Protein AF-A0A0J8RNK8-F1 (afdb_monomer)

Radius of gyration: 19.07 Å; Cα contacts (8 Å, |Δi|>4): 89; chains: 1; bounding box: 33×41×67 Å

Sequence (134 aa):
MNSTLLGLPTEIKELIYFDALSHAANMVLALPLSPDVKKINPNGVAALARDVDYLTKFVEGLGVPILLENLDELQQTVQLMMSDNTEEFYDISIRNKKYGRVDAMNGPILIEKYARFYGLQAHENITKSTGKDG

Foldseek 3Di:
DDDPCPPPDPVVVVVVLLVVLLVVLVVLLVVCVPPVLQADEVVNLVVLQVVLVVSLVVVVVVVDVVSNVSNLQVNLLSVLLVDPDVCLCVVPVSCCVRVVSHDPVSSVSNVNRHVVVVVVVVVVVVVVVVPPPD

Structure (mmCIF, N/CA/C/O backbone):
data_AF-A0A0J8RNK8-F1
#
_entry.id   AF-A0A0J8RNK8-F1
#
loop_
_atom_site.group_PDB
_atom_site.id
_atom_site.type_symbol
_atom_site.label_atom_id
_atom_site.label_alt_id
_atom_site.label_comp_id
_atom_site.label_asym_id
_atom_site.label_entity_id
_atom_site.label_seq_id
_atom_site.pdbx_PDB_ins_code
_atom_site.Cartn_x
_atom_site.Cartn_y
_atom_site.Cartn_z
_atom_site.occupancy
_atom_site.B_iso_or_equiv
_atom_site.auth_seq_id
_atom_site.auth_comp_id
_atom_site.auth_asym_id
_atom_site.auth_atom_id
_atom_site.pdbx_PDB_model_num
ATOM 1 N N . MET A 1 1 ? -19.659 -9.372 13.805 1.00 49.81 1 MET A N 1
ATOM 2 C CA . MET A 1 1 ? -18.442 -10.184 14.025 1.00 49.81 1 MET A CA 1
ATOM 3 C C . MET A 1 1 ? -18.198 -10.280 15.522 1.00 49.81 1 MET A C 1
ATOM 5 O O . MET A 1 1 ? -18.295 -9.256 16.184 1.00 49.81 1 MET A O 1
ATOM 9 N N . ASN A 1 2 ? -17.909 -11.474 16.050 1.00 52.28 2 ASN A N 1
ATOM 10 C CA . ASN A 1 2 ? -17.549 -11.666 17.459 1.00 52.28 2 ASN A CA 1
ATOM 11 C C . ASN A 1 2 ? -16.022 -11.648 17.594 1.00 52.28 2 ASN A C 1
ATOM 13 O O . ASN A 1 2 ? -15.370 -12.656 17.344 1.00 52.28 2 ASN A O 1
ATOM 17 N N . SER A 1 3 ? -15.458 -10.493 17.943 1.00 65.12 3 SER A N 1
ATOM 18 C CA . SER A 1 3 ? -14.048 -10.372 18.329 1.00 65.12 3 SER A CA 1
ATOM 19 C C . SER A 1 3 ? -13.889 -10.794 19.792 1.00 65.12 3 SER A C 1
ATOM 21 O O . SER A 1 3 ? -14.727 -10.451 20.626 1.00 65.12 3 SER A O 1
ATOM 23 N N . THR A 1 4 ? -12.810 -11.494 20.143 1.00 71.31 4 THR A N 1
ATOM 24 C CA . THR A 1 4 ? -12.467 -11.771 21.553 1.00 71.31 4 THR A CA 1
ATOM 25 C C . THR A 1 4 ? -12.229 -10.484 22.351 1.00 71.31 4 THR A C 1
ATOM 27 O O . THR A 1 4 ? -12.322 -10.490 23.576 1.00 71.31 4 THR A O 1
ATOM 30 N N . LEU A 1 5 ? -12.017 -9.358 21.661 1.00 78.06 5 LEU A N 1
ATOM 31 C CA . LEU A 1 5 ? -11.875 -8.030 22.250 1.00 78.06 5 LEU A CA 1
ATOM 32 C C . LEU A 1 5 ? -13.212 -7.408 22.700 1.00 78.06 5 LEU A C 1
ATOM 34 O O . LEU A 1 5 ? -13.208 -6.332 23.294 1.00 78.06 5 LEU A O 1
ATOM 38 N N . LEU A 1 6 ? -14.361 -8.054 22.447 1.00 69.94 6 LEU A N 1
ATOM 39 C CA . LEU A 1 6 ? -15.685 -7.544 22.839 1.00 69.94 6 LEU A CA 1
ATOM 40 C C . LEU A 1 6 ? -15.799 -7.249 24.341 1.00 69.94 6 LEU A C 1
ATOM 42 O O . LEU A 1 6 ? -16.489 -6.305 24.714 1.00 69.94 6 LEU A O 1
ATOM 46 N N . GLY A 1 7 ? -15.115 -8.032 25.181 1.00 77.88 7 GLY A N 1
ATOM 47 C CA . GLY A 1 7 ? -15.134 -7.871 26.637 1.00 77.88 7 GLY A CA 1
ATOM 48 C C . GLY A 1 7 ? -14.189 -6.798 27.183 1.00 77.88 7 GLY A C 1
ATOM 49 O O . GLY A 1 7 ? -14.193 -6.562 28.388 1.00 77.88 7 GLY A O 1
ATOM 50 N N . LEU A 1 8 ? -13.365 -6.170 26.336 1.00 84.94 8 LEU A N 1
ATOM 51 C CA . LEU A 1 8 ? -12.398 -5.167 26.778 1.00 84.94 8 LEU A CA 1
ATOM 52 C C . LEU A 1 8 ? -12.999 -3.751 26.776 1.00 84.94 8 LEU A C 1
ATOM 54 O O . LEU A 1 8 ? -13.872 -3.451 25.952 1.00 84.94 8 LEU A O 1
ATOM 58 N N . PRO A 1 9 ? -12.495 -2.854 27.644 1.00 88.44 9 PRO A N 1
ATOM 59 C CA . PRO A 1 9 ? -12.720 -1.416 27.524 1.00 88.44 9 PRO A CA 1
ATOM 60 C C . PRO A 1 9 ? -12.379 -0.897 26.121 1.00 88.44 9 PRO A C 1
ATOM 62 O O . PRO A 1 9 ? -11.490 -1.429 25.447 1.00 88.44 9 PRO A O 1
ATOM 65 N N . THR A 1 10 ? -13.098 0.129 25.668 1.00 85.00 10 THR A N 1
ATOM 66 C CA . THR A 1 10 ? -12.963 0.694 24.314 1.00 85.00 10 THR A CA 1
ATOM 67 C C . THR A 1 10 ? -11.546 1.187 24.045 1.00 85.00 10 THR A C 1
ATOM 69 O O . THR A 1 10 ? -10.975 0.862 23.010 1.00 85.00 10 THR A O 1
ATOM 72 N N . GLU A 1 11 ? -10.935 1.850 25.021 1.00 86.44 11 GLU A N 1
ATOM 73 C CA . GLU A 1 11 ? -9.599 2.433 24.918 1.00 86.44 11 GLU A CA 1
ATOM 74 C C . GLU A 1 11 ? -8.527 1.351 24.717 1.00 86.44 11 GLU A C 1
ATOM 76 O O . GLU A 1 11 ? -7.605 1.500 23.919 1.00 86.44 11 GLU A O 1
ATOM 81 N N . ILE A 1 12 ? -8.675 0.213 25.404 1.00 89.12 12 ILE A N 1
ATOM 82 C CA . ILE A 1 12 ? -7.760 -0.928 25.270 1.00 89.12 12 ILE A CA 1
ATOM 83 C C . ILE A 1 12 ? -7.947 -1.602 23.905 1.00 89.12 12 ILE A C 1
ATOM 85 O O . ILE A 1 12 ? -6.970 -1.998 23.273 1.00 89.12 12 ILE A O 1
ATOM 89 N N . LYS A 1 13 ? -9.192 -1.716 23.430 1.00 88.25 13 LYS A N 1
ATOM 90 C CA . LYS A 1 13 ? -9.507 -2.236 22.091 1.00 88.25 13 LYS A CA 1
ATOM 91 C C . LYS A 1 13 ? -8.836 -1.414 20.999 1.00 88.25 13 LYS A C 1
ATOM 93 O O . LYS A 1 13 ? -8.196 -1.990 20.127 1.00 88.25 13 LYS A O 1
ATOM 98 N N . GLU A 1 14 ? -9.004 -0.096 21.045 1.00 89.38 14 GLU A N 1
ATOM 99 C CA . GLU A 1 14 ? -8.444 0.818 20.049 1.00 89.38 14 GLU A CA 1
ATOM 100 C C . GLU A 1 14 ? -6.921 0.745 20.030 1.00 89.38 14 GLU A C 1
ATOM 102 O O . GLU A 1 14 ? -6.341 0.629 18.955 1.00 89.38 14 GLU A O 1
ATOM 107 N N . LEU A 1 15 ? -6.280 0.698 21.202 1.00 91.81 15 LEU A N 1
ATOM 108 C CA . LEU A 1 15 ? -4.830 0.539 21.301 1.00 91.81 15 LEU A CA 1
ATOM 109 C C . LEU A 1 15 ? -4.341 -0.785 20.691 1.00 91.81 15 LEU A C 1
ATOM 111 O O . LEU A 1 15 ? -3.378 -0.792 19.926 1.00 91.81 15 LEU A O 1
ATOM 115 N N . ILE A 1 16 ? -5.011 -1.901 21.002 1.00 92.56 16 ILE A N 1
ATOM 116 C CA . ILE A 1 16 ? -4.664 -3.218 20.445 1.00 92.56 16 ILE A CA 1
ATOM 117 C C . ILE A 1 16 ? -4.859 -3.228 18.928 1.00 92.56 16 ILE A C 1
ATOM 119 O O . ILE A 1 16 ? -4.001 -3.735 18.208 1.00 92.56 16 ILE A O 1
ATOM 123 N N . TYR A 1 17 ? -5.970 -2.675 18.433 1.00 93.31 17 TYR A N 1
ATOM 124 C CA . TYR A 1 17 ? -6.203 -2.588 16.996 1.00 93.31 17 TYR A CA 1
ATOM 125 C C . TYR A 1 17 ? -5.168 -1.703 16.313 1.00 93.31 17 TYR A C 1
ATOM 127 O O . TYR A 1 17 ? -4.657 -2.101 15.276 1.00 93.31 17 TYR A O 1
ATOM 135 N N . PHE A 1 18 ? -4.819 -0.556 16.889 1.00 94.31 18 PHE A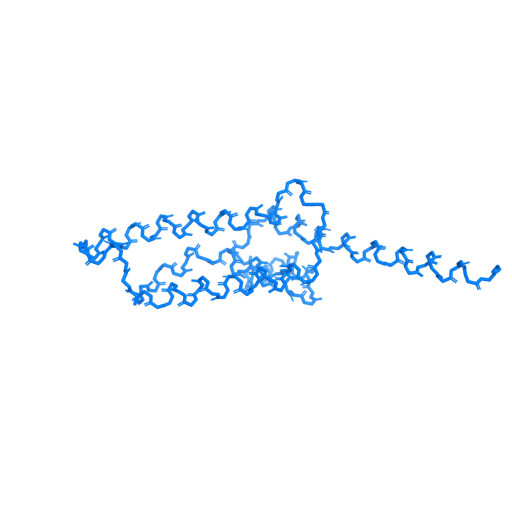 N 1
ATOM 136 C CA . PHE A 1 18 ? -3.817 0.344 16.325 1.00 94.31 18 PHE A CA 1
ATOM 137 C C . PHE A 1 18 ? -2.469 -0.361 16.121 1.00 94.31 18 PHE A C 1
ATOM 139 O O . PHE A 1 18 ? -1.903 -0.325 15.024 1.00 94.31 18 PHE A O 1
ATOM 146 N N . ASP A 1 19 ? -1.974 -1.047 17.154 1.00 94.88 19 ASP A N 1
ATOM 147 C CA . ASP A 1 19 ? -0.699 -1.768 17.092 1.00 94.88 19 ASP A CA 1
ATOM 148 C C . ASP A 1 19 ? -0.763 -2.945 16.106 1.00 94.88 19 ASP A C 1
ATOM 15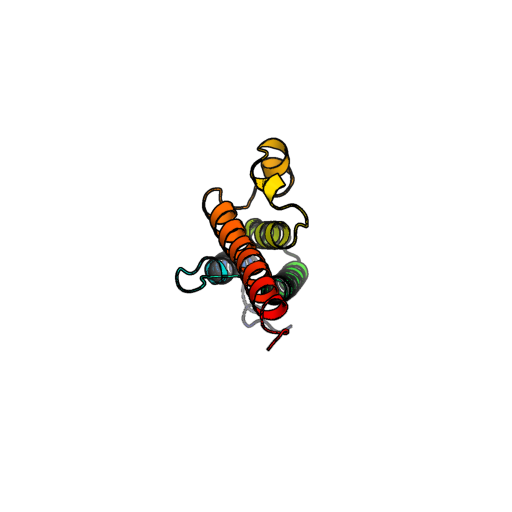0 O O . ASP A 1 19 ? 0.061 -3.063 15.195 1.00 94.88 19 ASP A O 1
ATOM 154 N N . ALA A 1 20 ? -1.807 -3.773 16.212 1.00 95.12 20 ALA A N 1
ATOM 155 C CA . ALA A 1 20 ? -1.976 -4.941 15.355 1.00 95.12 20 ALA A CA 1
ATOM 156 C C . ALA A 1 20 ? -2.158 -4.569 13.875 1.00 95.12 20 ALA A C 1
ATOM 158 O O . ALA A 1 20 ? -1.590 -5.232 13.008 1.00 95.12 20 ALA A O 1
ATOM 159 N N . LEU A 1 21 ? -2.925 -3.515 13.573 1.00 96.31 21 LEU A N 1
ATOM 160 C CA . LEU A 1 21 ? -3.149 -3.043 12.204 1.00 96.31 21 LEU A CA 1
ATOM 161 C C . LEU A 1 21 ? -1.882 -2.432 11.613 1.00 96.31 21 LEU A C 1
ATOM 163 O O . LEU A 1 21 ? -1.549 -2.758 10.476 1.00 96.31 21 LEU A O 1
ATOM 167 N N . SER A 1 22 ? -1.140 -1.634 12.387 1.00 95.69 22 SER A N 1
ATOM 168 C CA . SER A 1 22 ? 0.172 -1.124 11.959 1.00 95.69 22 SER A CA 1
ATOM 169 C C . SER A 1 22 ? 1.118 -2.269 11.613 1.00 95.69 22 SER A C 1
ATOM 171 O O . SER A 1 22 ? 1.754 -2.279 10.558 1.00 95.69 22 SER A O 1
ATOM 173 N N . HIS A 1 23 ? 1.198 -3.270 12.492 1.00 97.06 23 HIS A N 1
ATOM 174 C CA . HIS A 1 23 ? 2.060 -4.422 12.281 1.00 97.06 23 HIS A CA 1
ATOM 175 C C . HIS A 1 23 ? 1.634 -5.238 11.055 1.00 97.06 23 HIS A C 1
ATOM 177 O O . HIS A 1 23 ? 2.470 -5.571 10.215 1.00 97.06 23 HIS A O 1
ATOM 183 N N . ALA A 1 24 ? 0.337 -5.516 10.911 1.00 97.00 24 ALA A N 1
ATOM 184 C CA . ALA A 1 24 ? -0.197 -6.243 9.767 1.00 97.00 24 ALA A CA 1
ATOM 185 C C . ALA A 1 24 ? 0.063 -5.500 8.449 1.00 97.00 24 ALA A C 1
ATOM 187 O O . ALA A 1 24 ? 0.534 -6.117 7.493 1.00 97.00 24 ALA A O 1
ATOM 188 N N . ALA A 1 25 ? -0.176 -4.185 8.405 1.00 97.12 25 ALA A N 1
ATOM 189 C CA . ALA A 1 25 ? 0.071 -3.371 7.220 1.00 97.12 25 ALA A CA 1
ATOM 190 C C . ALA A 1 25 ? 1.545 -3.426 6.794 1.00 97.12 25 ALA A C 1
ATOM 192 O O . ALA A 1 25 ? 1.839 -3.687 5.626 1.00 97.12 25 ALA A O 1
ATOM 193 N N . ASN A 1 26 ? 2.467 -3.298 7.754 1.00 96.62 26 ASN A N 1
ATOM 194 C CA . ASN A 1 26 ? 3.907 -3.407 7.516 1.00 96.62 26 ASN A CA 1
ATOM 195 C C . ASN A 1 26 ? 4.315 -4.793 6.997 1.00 96.62 26 ASN A C 1
ATOM 197 O O . ASN A 1 26 ? 5.131 -4.899 6.080 1.00 96.62 26 ASN A O 1
ATOM 201 N N . MET A 1 27 ? 3.747 -5.868 7.551 1.00 97.62 27 MET A N 1
ATOM 202 C CA . MET A 1 27 ? 4.027 -7.230 7.088 1.00 97.62 27 MET A CA 1
ATOM 203 C C . MET A 1 27 ? 3.518 -7.474 5.669 1.00 97.62 27 MET A C 1
ATOM 205 O O . MET A 1 27 ? 4.234 -8.069 4.866 1.00 97.62 27 MET A O 1
ATOM 209 N N . VAL A 1 28 ? 2.326 -6.978 5.332 1.00 97.06 28 VAL A N 1
ATOM 210 C CA . VAL A 1 28 ? 1.777 -7.080 3.973 1.00 97.06 28 VAL A CA 1
ATOM 211 C C . VAL A 1 28 ? 2.612 -6.260 2.985 1.00 97.06 28 VAL A C 1
ATOM 213 O O . VAL A 1 28 ? 2.970 -6.771 1.924 1.00 97.06 28 VAL A O 1
ATOM 216 N N . LEU A 1 29 ? 2.993 -5.030 3.346 1.00 96.75 29 LEU A N 1
ATOM 217 C CA . LEU A 1 29 ? 3.854 -4.160 2.538 1.00 96.75 29 LEU A CA 1
ATOM 218 C C . LEU A 1 29 ? 5.236 -4.783 2.271 1.00 96.75 29 LEU A C 1
ATOM 220 O O . LEU A 1 29 ? 5.793 -4.637 1.181 1.00 96.75 29 LEU A O 1
ATOM 224 N N . ALA A 1 30 ? 5.778 -5.525 3.239 1.00 96.75 30 ALA A N 1
ATOM 225 C CA . ALA A 1 30 ? 7.070 -6.192 3.110 1.00 96.75 30 ALA A CA 1
ATOM 226 C C . ALA A 1 30 ? 7.074 -7.335 2.076 1.00 96.75 30 ALA A C 1
ATOM 228 O O . ALA A 1 30 ? 8.129 -7.642 1.515 1.00 96.75 30 ALA A O 1
ATOM 229 N N . LEU A 1 31 ? 5.924 -7.956 1.780 1.00 96.56 31 LEU A N 1
ATOM 230 C CA . LEU A 1 31 ? 5.833 -9.084 0.842 1.00 96.56 31 LEU A CA 1
ATOM 231 C C . LEU A 1 31 ? 6.352 -8.736 -0.566 1.00 96.56 31 LEU A C 1
ATOM 233 O O . LEU A 1 31 ? 7.285 -9.401 -1.023 1.00 96.56 31 LEU A O 1
ATOM 237 N N . PRO A 1 32 ? 5.837 -7.704 -1.269 1.00 95.69 32 PRO A N 1
ATOM 238 C CA . PRO A 1 32 ? 6.362 -7.327 -2.583 1.00 95.69 32 PRO A CA 1
ATOM 239 C C . PRO A 1 32 ? 7.788 -6.752 -2.519 1.00 95.69 32 PRO A C 1
ATOM 241 O O . PRO A 1 32 ? 8.545 -6.850 -3.493 1.00 95.69 32 PRO A O 1
ATOM 244 N N . LEU A 1 33 ? 8.194 -6.194 -1.375 1.00 96.25 33 LEU A N 1
ATOM 245 C CA . LEU A 1 33 ? 9.537 -5.648 -1.160 1.00 96.25 33 LEU A CA 1
ATOM 246 C C . LEU A 1 33 ? 10.593 -6.727 -0.901 1.00 96.25 33 LEU A C 1
ATOM 248 O O . LEU A 1 33 ? 11.765 -6.488 -1.200 1.00 96.25 33 LEU A O 1
ATOM 252 N N . SER A 1 34 ? 10.190 -7.926 -0.465 1.00 96.88 34 SER A N 1
ATOM 253 C CA . SER A 1 34 ? 11.087 -9.040 -0.143 1.00 96.88 34 SER A CA 1
ATOM 254 C C . SER A 1 34 ? 12.187 -9.238 -1.197 1.00 96.88 34 SER A C 1
ATOM 256 O O . SER A 1 34 ? 11.896 -9.244 -2.402 1.00 96.88 34 SER A O 1
ATOM 258 N N . PRO A 1 35 ? 13.455 -9.427 -0.789 1.00 94.88 35 PRO A N 1
ATOM 259 C CA . PRO A 1 35 ? 14.562 -9.620 -1.720 1.00 94.88 35 PRO A CA 1
ATOM 260 C C . PRO A 1 35 ? 14.378 -10.860 -2.603 1.00 94.88 35 PRO A C 1
ATOM 262 O O . PRO A 1 35 ? 14.929 -10.896 -3.706 1.00 94.88 35 PRO A O 1
ATOM 265 N N . ASP A 1 36 ? 13.589 -11.844 -2.172 1.00 96.44 36 ASP A N 1
ATOM 266 C CA . ASP A 1 36 ? 13.288 -13.054 -2.942 1.00 96.44 36 ASP A CA 1
ATOM 267 C C . ASP A 1 36 ? 12.292 -12.790 -4.080 1.00 96.44 36 ASP A C 1
ATOM 269 O O . ASP A 1 36 ? 12.322 -13.454 -5.120 1.00 96.44 36 ASP A O 1
ATOM 273 N N . VAL A 1 37 ? 11.463 -11.752 -3.946 1.00 95.81 37 VAL A N 1
ATOM 274 C CA . VAL A 1 37 ? 10.545 -11.308 -4.998 1.00 95.81 37 VAL A CA 1
ATOM 275 C C . VAL A 1 37 ? 11.325 -10.485 -6.017 1.00 95.81 37 VAL A C 1
ATOM 277 O O . VAL A 1 37 ? 11.569 -9.294 -5.839 1.00 95.81 37 VAL A O 1
ATOM 280 N N . LYS A 1 38 ? 11.741 -11.123 -7.114 1.00 94.50 38 LYS A N 1
ATOM 281 C CA . LYS A 1 38 ? 12.524 -10.464 -8.179 1.00 94.50 38 LYS A CA 1
ATOM 282 C C . LYS A 1 38 ? 11.677 -9.686 -9.186 1.00 94.50 38 LYS A C 1
ATOM 284 O O . LYS A 1 38 ? 12.222 -8.874 -9.931 1.00 94.50 38 LYS A O 1
ATOM 289 N N . LYS A 1 39 ? 10.385 -10.008 -9.275 1.00 94.38 39 LYS A N 1
ATOM 290 C CA . LYS A 1 39 ? 9.455 -9.513 -10.296 1.00 94.38 39 LYS A CA 1
ATOM 291 C C . LYS A 1 39 ? 8.055 -9.462 -9.703 1.00 94.38 39 LYS A C 1
ATOM 293 O O . LYS A 1 39 ? 7.693 -10.361 -8.945 1.00 94.38 39 LYS A O 1
ATOM 298 N N . ILE A 1 40 ? 7.266 -8.477 -10.107 1.00 95.44 40 ILE A N 1
ATOM 299 C CA . ILE A 1 40 ? 5.847 -8.378 -9.758 1.00 95.44 40 ILE A CA 1
ATOM 300 C C . ILE A 1 40 ? 5.058 -8.326 -11.061 1.00 95.44 40 ILE A C 1
ATOM 302 O O . ILE A 1 40 ? 5.432 -7.601 -11.976 1.00 95.44 40 ILE A O 1
ATOM 306 N N . ASN A 1 41 ? 3.989 -9.113 -11.162 1.00 94.31 41 ASN A N 1
ATOM 307 C CA . ASN A 1 41 ? 3.109 -9.115 -12.328 1.00 94.31 41 ASN A CA 1
ATOM 308 C C . ASN A 1 41 ? 1.753 -8.461 -11.992 1.00 94.31 41 ASN A C 1
ATOM 310 O O . ASN A 1 41 ? 1.402 -8.380 -10.811 1.00 94.31 41 ASN A O 1
ATOM 314 N N . PRO A 1 42 ? 0.963 -8.046 -13.000 1.00 94.19 42 PRO A N 1
ATOM 315 C CA . PRO A 1 42 ? -0.313 -7.357 -12.778 1.00 94.19 42 PRO A CA 1
ATOM 316 C C . PRO A 1 42 ? -1.332 -8.171 -11.976 1.00 94.19 42 PRO A C 1
ATOM 318 O O . PRO A 1 42 ? -2.076 -7.610 -11.179 1.00 94.19 42 PRO A O 1
ATOM 321 N N . ASN A 1 43 ? -1.342 -9.499 -12.128 1.00 96.00 43 ASN A N 1
ATOM 322 C CA . ASN A 1 43 ? -2.237 -10.370 -11.360 1.00 96.00 43 ASN A CA 1
ATOM 323 C C . ASN A 1 43 ? -1.897 -10.346 -9.862 1.00 96.00 43 ASN A C 1
ATOM 325 O O . ASN A 1 43 ? -2.798 -10.345 -9.029 1.00 96.00 43 ASN A O 1
ATOM 329 N N . GLY A 1 44 ? -0.606 -10.296 -9.522 1.00 95.38 44 GLY A N 1
ATOM 330 C CA . GLY A 1 44 ? -0.127 -10.149 -8.151 1.00 95.38 44 GLY A CA 1
ATOM 331 C C . GLY A 1 44 ? -0.491 -8.790 -7.559 1.00 95.38 44 GLY A C 1
ATOM 332 O O . GLY A 1 44 ? -0.948 -8.735 -6.421 1.00 95.38 44 GLY A O 1
ATOM 333 N N . VAL A 1 45 ? -0.377 -7.714 -8.347 1.00 96.31 45 VAL A N 1
ATOM 334 C CA . VAL A 1 45 ? -0.851 -6.380 -7.937 1.00 96.31 45 VAL A CA 1
ATOM 335 C C . VAL A 1 45 ? -2.358 -6.400 -7.670 1.00 96.31 45 VAL A C 1
ATOM 337 O O . VAL A 1 45 ? -2.799 -5.936 -6.625 1.00 96.31 45 VAL A O 1
ATOM 340 N N . ALA A 1 46 ? -3.151 -6.985 -8.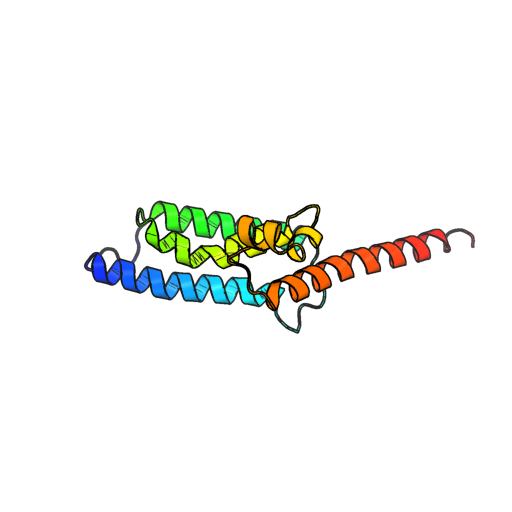571 1.00 97.50 46 ALA A N 1
ATOM 341 C CA . ALA A 1 46 ? -4.604 -7.059 -8.428 1.00 97.50 46 ALA A CA 1
ATOM 342 C C . ALA A 1 46 ? -5.050 -7.911 -7.224 1.00 97.50 46 ALA A C 1
ATOM 344 O O . ALA A 1 46 ? -6.047 -7.588 -6.578 1.00 97.50 46 ALA A O 1
ATOM 345 N N . ALA A 1 47 ? -4.323 -8.990 -6.916 1.00 97.44 47 ALA A N 1
ATOM 346 C CA . ALA A 1 47 ? -4.562 -9.795 -5.721 1.00 97.44 47 ALA A CA 1
ATOM 347 C C . ALA A 1 47 ? -4.267 -8.992 -4.446 1.00 97.44 47 ALA A C 1
ATOM 349 O O . ALA A 1 47 ? -5.144 -8.872 -3.596 1.00 97.44 47 ALA A O 1
ATOM 350 N N . LEU A 1 48 ? -3.093 -8.353 -4.374 1.00 97.25 48 LEU A N 1
ATOM 351 C CA . LEU A 1 48 ? -2.720 -7.501 -3.244 1.00 97.25 48 LEU A CA 1
ATOM 352 C C . LEU A 1 48 ? -3.726 -6.361 -3.040 1.00 97.25 48 LEU A C 1
ATOM 354 O O . LEU A 1 48 ? -4.135 -6.090 -1.916 1.00 97.25 48 LEU A O 1
ATOM 358 N N . ALA A 1 49 ? -4.178 -5.729 -4.123 1.00 97.88 49 ALA A N 1
ATOM 359 C CA . ALA A 1 49 ? -5.180 -4.674 -4.056 1.00 97.88 49 ALA A CA 1
ATOM 360 C C . ALA A 1 49 ? -6.503 -5.150 -3.450 1.00 97.88 49 ALA A C 1
ATOM 362 O O . ALA A 1 49 ? -7.109 -4.441 -2.648 1.00 97.88 49 ALA A O 1
ATOM 363 N N . ARG A 1 50 ? -6.937 -6.365 -3.798 1.00 98.19 50 ARG A N 1
ATOM 364 C CA . ARG A 1 50 ? -8.136 -6.978 -3.220 1.00 98.19 50 ARG A CA 1
ATOM 365 C C . ARG A 1 50 ? -7.959 -7.278 -1.732 1.00 98.19 50 ARG A C 1
ATOM 367 O O . ARG A 1 50 ? -8.879 -7.027 -0.960 1.00 98.19 50 ARG A O 1
ATOM 374 N N . ASP A 1 51 ? -6.796 -7.778 -1.333 1.00 97.12 51 ASP A N 1
ATOM 375 C CA . ASP A 1 51 ? -6.504 -8.066 0.074 1.00 97.12 51 ASP A CA 1
ATOM 376 C C . ASP A 1 51 ? -6.503 -6.778 0.915 1.00 97.12 51 ASP A C 1
ATOM 378 O O . ASP A 1 51 ? -7.097 -6.735 1.996 1.00 97.12 51 ASP A O 1
ATOM 382 N N . VAL A 1 52 ? -5.914 -5.697 0.390 1.00 97.69 52 VAL A N 1
ATOM 383 C CA . VAL A 1 52 ? -5.908 -4.373 1.036 1.00 97.69 52 VAL A CA 1
ATOM 384 C C . VAL A 1 52 ? -7.309 -3.760 1.101 1.00 97.69 52 VAL A C 1
ATOM 386 O O . VAL A 1 52 ? -7.664 -3.175 2.125 1.00 97.69 52 VAL A O 1
ATOM 389 N N . ASP A 1 53 ? -8.136 -3.928 0.067 1.00 97.88 53 ASP A N 1
ATOM 390 C CA . ASP A 1 53 ? -9.544 -3.504 0.077 1.00 97.88 53 ASP A CA 1
ATOM 391 C C . ASP A 1 53 ? -10.349 -4.240 1.163 1.00 97.88 53 ASP A C 1
ATOM 393 O O . ASP A 1 53 ? -11.090 -3.611 1.920 1.00 97.88 53 ASP A O 1
ATOM 397 N N . TYR A 1 54 ? -10.161 -5.555 1.318 1.00 97.69 54 TYR A N 1
ATOM 398 C CA . TYR A 1 54 ? -10.806 -6.312 2.395 1.00 97.69 54 TYR A CA 1
ATOM 399 C C . TYR A 1 54 ? -10.343 -5.884 3.786 1.00 97.69 54 TYR A C 1
ATOM 401 O O . TYR A 1 54 ? -11.181 -5.736 4.681 1.00 97.69 54 TYR A O 1
ATOM 409 N N . LEU A 1 55 ? -9.042 -5.649 3.972 1.00 96.44 55 LEU A N 1
ATOM 410 C CA . LEU A 1 55 ? -8.513 -5.138 5.236 1.00 96.44 55 LEU A CA 1
ATOM 411 C C . LEU A 1 55 ? -9.073 -3.743 5.549 1.00 96.44 55 LEU A C 1
ATOM 413 O O . LEU A 1 55 ? -9.508 -3.496 6.670 1.00 96.44 55 LEU A O 1
ATOM 417 N N . THR A 1 56 ? -9.137 -2.864 4.550 1.00 97.25 56 THR A N 1
ATOM 418 C CA . THR A 1 56 ? -9.697 -1.513 4.688 1.00 97.25 56 THR A CA 1
ATOM 419 C C . THR A 1 56 ? -11.159 -1.567 5.117 1.00 97.25 56 THR A C 1
ATOM 421 O O . THR A 1 56 ? -11.514 -0.991 6.141 1.00 97.25 56 THR A O 1
ATOM 424 N N . LYS A 1 57 ? -11.990 -2.345 4.414 1.00 97.31 57 LYS A N 1
ATOM 425 C CA . LYS A 1 57 ? -13.413 -2.525 4.751 1.00 97.31 57 LYS A CA 1
ATOM 426 C C . LYS A 1 57 ? -13.623 -3.114 6.141 1.00 97.31 57 LYS A C 1
ATOM 428 O O . LYS A 1 57 ? -14.587 -2.770 6.824 1.00 97.31 57 LYS A O 1
ATOM 433 N N . PHE A 1 58 ? -12.736 -4.011 6.570 1.00 94.69 58 PHE A N 1
ATOM 434 C CA . PHE A 1 58 ? -12.758 -4.525 7.934 1.00 94.69 58 PHE A CA 1
ATOM 435 C C . PHE A 1 58 ? -12.521 -3.405 8.956 1.00 94.69 58 PHE A C 1
ATOM 437 O O . PHE A 1 58 ? -13.300 -3.290 9.902 1.00 94.69 58 PHE A O 1
ATOM 444 N N . VAL A 1 59 ? -11.501 -2.564 8.748 1.00 94.50 59 VAL A N 1
ATOM 445 C CA . VAL A 1 59 ? -11.174 -1.443 9.645 1.00 94.50 59 VAL A CA 1
ATOM 446 C C . VAL A 1 59 ? -12.269 -0.376 9.644 1.00 94.50 59 VAL A C 1
ATOM 448 O O . VAL A 1 59 ? -12.666 0.080 10.714 1.00 94.50 59 VAL A O 1
ATOM 451 N N . GLU A 1 60 ? -12.835 -0.037 8.484 1.00 95.56 60 GLU A N 1
ATOM 452 C CA . GLU A 1 60 ? -14.011 0.842 8.383 1.00 95.56 60 GLU A CA 1
ATOM 453 C C . GLU A 1 60 ? -15.177 0.310 9.229 1.00 95.56 60 GLU A C 1
ATOM 455 O O . GLU A 1 60 ? -15.824 1.058 9.965 1.00 95.56 60 GLU A O 1
ATOM 460 N N . GLY A 1 61 ? -15.399 -1.008 9.194 1.00 93.00 61 GLY A N 1
ATOM 461 C CA . GLY A 1 61 ? -16.417 -1.692 9.989 1.00 93.00 61 GLY A CA 1
ATOM 462 C C . GLY A 1 61 ? -16.194 -1.648 11.506 1.00 93.00 61 GLY A C 1
ATOM 463 O O . GLY A 1 61 ? -17.133 -1.938 12.250 1.00 93.00 61 GLY A O 1
ATOM 464 N N . LEU A 1 62 ? -14.999 -1.275 11.984 1.00 89.81 62 LEU A N 1
ATOM 465 C CA . LEU A 1 62 ? -14.733 -1.060 13.412 1.00 89.81 62 LEU A CA 1
ATOM 466 C C . LEU A 1 62 ? -15.326 0.261 13.922 1.00 89.81 62 LEU A C 1
ATOM 468 O O . LEU A 1 62 ? -15.513 0.405 15.128 1.00 89.81 62 LEU A O 1
ATOM 472 N N . GLY A 1 63 ? -15.635 1.210 13.028 1.00 90.31 63 GLY A N 1
ATOM 473 C CA . GLY A 1 63 ? -16.217 2.504 13.395 1.00 90.31 63 GLY A CA 1
ATOM 474 C C . GLY A 1 63 ? -15.249 3.451 14.111 1.00 90.31 63 GLY A C 1
ATOM 475 O O . GLY A 1 63 ? -15.696 4.375 14.786 1.00 90.31 63 GLY A O 1
ATOM 476 N N . VAL A 1 64 ? -13.938 3.229 13.969 1.00 91.06 64 VAL A N 1
ATOM 477 C CA . VAL A 1 64 ? -12.873 4.035 14.585 1.00 91.06 64 VAL A CA 1
ATOM 478 C C . VAL A 1 64 ? -12.003 4.628 13.466 1.00 91.06 64 VAL A C 1
ATOM 480 O O . VAL A 1 64 ? -11.056 3.977 13.023 1.00 91.06 64 VAL A O 1
ATOM 483 N N . PRO A 1 65 ? -12.313 5.843 12.967 1.00 92.25 65 PRO A N 1
ATOM 484 C CA . PRO A 1 65 ? -11.700 6.385 11.749 1.00 92.25 65 PRO A CA 1
ATOM 485 C C . PRO A 1 65 ? -10.179 6.523 11.804 1.00 92.25 65 PRO A C 1
ATOM 487 O O . PRO A 1 65 ? -9.517 6.330 10.791 1.00 92.25 65 PRO A O 1
ATOM 490 N N . ILE A 1 66 ? -9.619 6.808 12.984 1.00 93.00 66 ILE A N 1
ATOM 491 C CA . ILE A 1 66 ? -8.170 6.974 13.161 1.00 93.00 66 ILE A CA 1
ATOM 492 C C . ILE A 1 66 ? -7.388 5.696 12.817 1.00 93.00 66 ILE A C 1
ATOM 494 O O . ILE A 1 66 ? -6.242 5.777 12.394 1.00 93.00 66 ILE A O 1
ATOM 498 N N . LEU A 1 67 ? -8.012 4.514 12.919 1.00 94.75 67 LEU A N 1
ATOM 499 C CA . LEU A 1 67 ? -7.360 3.245 12.581 1.00 94.75 67 LEU A CA 1
ATOM 500 C C . LEU A 1 67 ? -7.099 3.077 11.077 1.00 94.75 67 LEU A C 1
ATOM 502 O O . LEU A 1 67 ? -6.291 2.237 10.683 1.00 94.75 67 LEU A O 1
ATOM 506 N N . LEU A 1 68 ? -7.771 3.855 10.223 1.00 96.31 68 LEU A N 1
ATOM 507 C CA . LEU A 1 68 ? -7.508 3.833 8.782 1.00 96.31 68 LEU A CA 1
ATOM 508 C C . LEU A 1 68 ? -6.137 4.419 8.451 1.00 96.31 68 LEU A C 1
ATOM 510 O O . LEU A 1 68 ? -5.504 3.960 7.505 1.00 96.31 68 LEU A O 1
ATOM 514 N N . GLU A 1 69 ? -5.635 5.346 9.272 1.00 96.25 69 GLU A N 1
ATOM 515 C CA . GLU A 1 69 ? -4.302 5.927 9.086 1.00 96.25 69 GLU A CA 1
ATOM 516 C C . GLU A 1 69 ? -3.195 4.867 9.200 1.00 96.25 69 GLU A C 1
ATOM 518 O O . GLU A 1 69 ? -2.133 5.016 8.602 1.00 96.25 69 GLU A O 1
ATOM 523 N N . ASN A 1 70 ? -3.444 3.749 9.896 1.00 96.44 70 ASN A N 1
ATOM 524 C CA . ASN A 1 70 ? -2.506 2.623 9.952 1.00 96.44 70 ASN A CA 1
ATOM 525 C C . ASN A 1 70 ? -2.331 1.922 8.592 1.00 96.44 70 ASN A C 1
ATOM 527 O O . ASN A 1 70 ? -1.373 1.173 8.412 1.00 96.44 70 ASN A O 1
ATOM 531 N N . LEU A 1 71 ? -3.252 2.137 7.647 1.00 97.75 71 LEU A N 1
ATOM 532 C CA . LEU A 1 71 ? -3.245 1.521 6.319 1.00 97.75 71 LEU A CA 1
ATOM 533 C C . LEU A 1 71 ? -2.806 2.486 5.207 1.00 97.75 71 LEU A C 1
ATOM 535 O O . LEU A 1 71 ? -2.638 2.043 4.072 1.00 97.75 71 LEU A O 1
ATOM 539 N N . ASP A 1 72 ? -2.598 3.770 5.514 1.00 97.06 72 ASP A N 1
ATOM 540 C CA . ASP A 1 72 ? -2.323 4.846 4.549 1.00 97.06 72 ASP A CA 1
ATOM 541 C C . ASP A 1 72 ? -1.178 4.507 3.578 1.00 97.06 72 ASP A C 1
ATOM 543 O O . ASP A 1 72 ? -1.319 4.618 2.357 1.00 97.06 72 ASP A O 1
ATOM 547 N N . GLU A 1 73 ? -0.031 4.075 4.112 1.00 97.62 73 GLU A N 1
ATOM 548 C CA . GLU A 1 73 ? 1.131 3.711 3.293 1.00 97.62 73 GLU A CA 1
ATOM 549 C C . GLU A 1 73 ? 0.828 2.504 2.401 1.00 97.62 73 GLU A C 1
ATOM 551 O O . GLU A 1 73 ? 1.157 2.508 1.212 1.00 97.62 73 GLU A O 1
ATOM 556 N N . LEU A 1 74 ? 0.168 1.483 2.950 1.00 97.94 74 LEU A N 1
ATOM 557 C CA . LEU A 1 74 ? -0.169 0.267 2.218 1.00 97.94 74 LEU A CA 1
ATOM 558 C C . LEU A 1 74 ? -1.147 0.561 1.071 1.00 97.94 74 LEU A C 1
ATOM 560 O O . LEU A 1 74 ? -0.926 0.113 -0.056 1.00 97.94 74 LEU A O 1
ATOM 564 N N . GLN A 1 75 ? -2.185 1.359 1.329 1.00 97.88 75 GLN A N 1
ATOM 565 C CA . GLN A 1 75 ? -3.159 1.779 0.322 1.00 97.88 75 GLN A CA 1
ATOM 566 C C . GLN A 1 75 ? -2.504 2.587 -0.800 1.00 97.88 75 GLN A C 1
ATOM 568 O O . GLN A 1 75 ? -2.685 2.266 -1.977 1.00 97.88 75 GLN A O 1
ATOM 573 N N . GLN A 1 76 ? -1.702 3.601 -0.460 1.00 97.81 76 GLN A N 1
ATOM 574 C CA . GLN A 1 76 ? -1.027 4.417 -1.473 1.00 97.81 76 GLN A CA 1
ATOM 575 C C . GLN A 1 76 ? 0.037 3.627 -2.241 1.00 97.81 76 GLN A C 1
ATOM 577 O O . GLN A 1 76 ? 0.242 3.871 -3.430 1.00 97.81 76 GLN A O 1
ATOM 582 N N . THR A 1 77 ? 0.679 2.644 -1.607 1.00 97.38 77 THR A N 1
ATOM 583 C CA . THR A 1 77 ? 1.633 1.754 -2.281 1.00 97.38 77 THR A CA 1
ATOM 584 C C . THR A 1 77 ? 0.936 0.879 -3.319 1.00 97.38 77 THR A C 1
ATOM 586 O O . THR A 1 77 ? 1.402 0.772 -4.455 1.00 97.38 77 THR A O 1
ATOM 589 N N . VAL A 1 78 ? -0.209 0.290 -2.970 1.00 96.94 78 VAL A N 1
ATOM 590 C CA . VAL A 1 78 ? -1.036 -0.448 -3.933 1.00 96.94 78 VAL A CA 1
ATOM 591 C C . VAL A 1 78 ? -1.501 0.472 -5.059 1.00 96.94 78 VAL A C 1
ATOM 593 O O . VAL A 1 78 ? -1.405 0.094 -6.225 1.00 96.94 78 VAL A O 1
ATOM 596 N N . GLN A 1 79 ? -1.948 1.689 -4.737 1.00 96.62 79 GLN A N 1
ATOM 597 C CA . GLN A 1 79 ? -2.370 2.667 -5.738 1.00 96.62 79 GLN A CA 1
ATOM 598 C C . GLN A 1 79 ? -1.239 3.009 -6.715 1.00 96.62 79 GLN A C 1
ATOM 600 O O . GLN A 1 79 ? -1.476 3.065 -7.9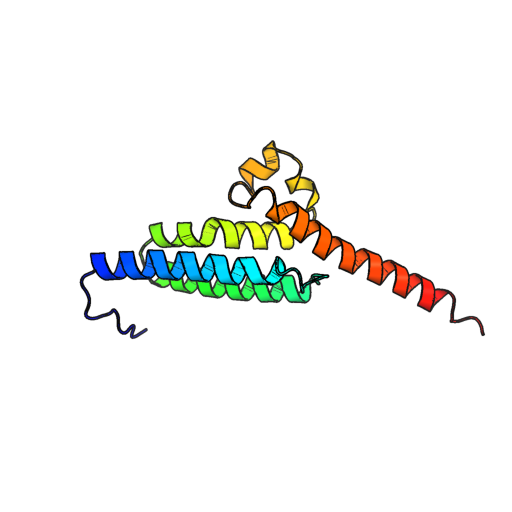20 1.00 96.62 79 GLN A O 1
ATOM 605 N N . LEU A 1 80 ? -0.011 3.185 -6.218 1.00 96.81 80 LEU A N 1
ATOM 606 C CA . LEU A 1 80 ? 1.169 3.386 -7.055 1.00 96.81 80 LEU A CA 1
ATOM 607 C C . LEU A 1 80 ? 1.388 2.195 -7.994 1.00 96.81 80 LEU A C 1
ATOM 609 O O . LEU A 1 80 ? 1.560 2.386 -9.193 1.00 96.81 80 LEU A O 1
ATOM 613 N N . MET A 1 81 ? 1.346 0.969 -7.469 1.00 95.06 81 MET A N 1
ATOM 614 C CA . MET A 1 81 ? 1.548 -0.249 -8.264 1.00 95.06 81 MET A CA 1
ATOM 615 C C . MET A 1 81 ? 0.437 -0.496 -9.298 1.00 95.06 81 MET A C 1
ATOM 617 O O . MET A 1 81 ? 0.675 -1.166 -10.302 1.00 95.06 81 MET A O 1
ATOM 621 N N . MET A 1 82 ? -0.766 0.024 -9.052 1.00 94.50 82 MET A N 1
ATOM 622 C CA . MET A 1 82 ? -1.903 -0.022 -9.975 1.00 94.50 82 MET A CA 1
ATOM 623 C C . MET A 1 82 ? -1.939 1.148 -10.965 1.00 94.50 82 MET A C 1
ATOM 625 O O . MET A 1 82 ? -2.788 1.143 -11.854 1.00 94.50 82 MET A O 1
ATOM 629 N N . SER A 1 83 ? -1.070 2.152 -10.816 1.00 94.12 83 SER A N 1
ATOM 630 C CA . SER A 1 83 ? -1.050 3.316 -11.700 1.00 94.12 83 SER A CA 1
ATOM 631 C C . SER A 1 83 ? -0.650 2.919 -13.121 1.00 94.12 83 SER A C 1
ATOM 633 O O . SER A 1 83 ? 0.357 2.241 -13.326 1.00 94.12 83 SER A O 1
ATOM 635 N N . ASP A 1 84 ? -1.382 3.431 -14.112 1.00 89.81 84 ASP A N 1
ATOM 636 C CA . ASP A 1 84 ? -0.993 3.335 -15.525 1.00 89.81 84 ASP A CA 1
ATOM 637 C C . ASP A 1 84 ? 0.303 4.110 -15.819 1.00 89.81 84 ASP A C 1
ATOM 639 O O . ASP A 1 84 ? 0.984 3.851 -16.811 1.00 89.81 84 ASP A O 1
ATOM 643 N N . ASN A 1 85 ? 0.650 5.068 -14.953 1.00 91.94 85 ASN A N 1
ATOM 644 C CA . ASN A 1 85 ? 1.858 5.870 -15.054 1.00 91.94 85 ASN A CA 1
ATOM 645 C C . ASN A 1 85 ? 2.576 5.934 -13.700 1.00 91.94 85 ASN A C 1
ATOM 647 O O . ASN A 1 85 ? 2.308 6.804 -12.867 1.00 91.94 85 ASN A O 1
ATOM 651 N N . THR A 1 86 ? 3.502 5.005 -13.474 1.00 92.62 86 THR A N 1
ATOM 652 C CA . THR A 1 86 ? 4.318 4.963 -12.254 1.00 92.62 86 THR A CA 1
ATOM 653 C C . THR A 1 86 ? 5.392 6.052 -12.206 1.00 92.62 86 THR A C 1
ATOM 655 O O . THR A 1 86 ? 5.865 6.375 -11.120 1.00 92.62 86 THR A O 1
ATOM 658 N N . GLU A 1 87 ? 5.745 6.666 -13.344 1.00 92.06 87 GLU A N 1
ATOM 659 C CA . GLU A 1 87 ? 6.731 7.760 -13.408 1.00 92.06 87 GLU A CA 1
ATOM 660 C C . GLU A 1 87 ? 6.262 9.013 -12.658 1.00 92.06 87 GLU A C 1
ATOM 662 O O . GLU A 1 87 ? 7.075 9.811 -12.194 1.00 92.06 87 GLU A O 1
ATOM 667 N N . GLU A 1 88 ? 4.947 9.153 -12.456 1.00 93.38 88 GLU A N 1
ATOM 668 C CA . GLU A 1 88 ? 4.359 10.178 -11.589 1.00 93.38 88 GLU A CA 1
ATOM 669 C C . GLU A 1 88 ? 4.949 10.179 -10.172 1.00 93.38 88 GLU A C 1
ATOM 671 O O . GLU A 1 88 ? 4.921 11.205 -9.496 1.00 93.38 88 GLU A O 1
ATOM 676 N N . PHE A 1 89 ? 5.485 9.049 -9.707 1.00 96.56 89 PHE A N 1
ATOM 677 C CA . PHE A 1 89 ? 6.127 8.957 -8.402 1.00 96.56 89 PHE A CA 1
ATOM 678 C C . PHE A 1 89 ? 7.432 9.760 -8.306 1.00 96.56 89 PHE A C 1
ATOM 680 O O . PHE A 1 89 ? 7.818 10.172 -7.212 1.00 96.56 89 PHE A O 1
ATOM 687 N N . TYR A 1 90 ? 8.114 10.000 -9.428 1.00 95.56 90 TYR A N 1
ATOM 688 C CA . TYR A 1 90 ? 9.348 10.788 -9.460 1.00 95.56 90 TYR A CA 1
ATOM 689 C C . TYR A 1 90 ? 9.087 12.295 -9.562 1.00 95.56 90 TYR A C 1
ATOM 691 O O . TYR A 1 90 ? 9.973 13.096 -9.257 1.00 95.56 90 TYR A O 1
ATOM 699 N N . ASP A 1 91 ? 7.869 12.699 -9.928 1.00 96.56 91 ASP A N 1
ATOM 700 C CA . ASP A 1 91 ? 7.440 14.088 -9.813 1.00 96.56 91 ASP A CA 1
ATOM 701 C C . ASP A 1 91 ? 7.112 14.400 -8.347 1.00 96.56 91 ASP A C 1
ATOM 703 O O . ASP A 1 91 ? 6.165 13.867 -7.772 1.00 96.56 91 ASP A O 1
ATOM 707 N N . ILE A 1 92 ? 7.887 15.293 -7.728 1.00 95.00 92 ILE A N 1
ATOM 708 C CA . ILE A 1 92 ? 7.748 15.638 -6.304 1.00 95.00 92 ILE A CA 1
ATOM 709 C C . ILE A 1 92 ? 6.346 16.178 -5.982 1.00 95.00 92 ILE A C 1
ATOM 711 O O . ILE A 1 92 ? 5.801 15.889 -4.914 1.00 95.00 92 ILE A O 1
ATOM 715 N N . SER A 1 93 ? 5.748 16.958 -6.886 1.00 96.44 93 SER A N 1
ATOM 716 C CA . SER A 1 93 ? 4.421 17.536 -6.677 1.00 96.44 93 SER A CA 1
ATOM 717 C C . SER A 1 93 ? 3.347 16.453 -6.716 1.00 96.44 93 SER A C 1
ATOM 719 O O . SER A 1 93 ? 2.498 16.385 -5.820 1.00 96.44 93 SER A O 1
ATOM 721 N N . ILE A 1 94 ? 3.411 15.569 -7.715 1.00 95.38 94 ILE A N 1
ATOM 722 C CA . ILE A 1 94 ? 2.448 14.476 -7.864 1.00 95.38 94 ILE A CA 1
ATOM 723 C C . ILE A 1 94 ? 2.631 13.447 -6.748 1.00 95.38 94 ILE A C 1
ATOM 725 O O . ILE A 1 94 ? 1.638 13.052 -6.131 1.00 95.38 94 ILE A O 1
ATOM 729 N N . ARG A 1 95 ? 3.874 13.082 -6.417 1.00 95.88 95 ARG A N 1
ATOM 730 C CA . ARG A 1 95 ? 4.203 12.201 -5.294 1.00 95.88 95 ARG A CA 1
ATOM 731 C C . ARG A 1 95 ? 3.610 12.718 -3.998 1.00 95.88 95 ARG A C 1
ATOM 733 O O . ARG A 1 95 ? 2.861 11.989 -3.366 1.00 95.88 95 ARG A O 1
ATOM 740 N N . ASN A 1 96 ? 3.866 13.969 -3.623 1.00 95.31 96 ASN A N 1
ATOM 741 C CA . ASN A 1 96 ? 3.339 14.518 -2.372 1.00 95.31 96 ASN A CA 1
ATOM 742 C C . ASN A 1 96 ? 1.802 14.532 -2.337 1.00 95.31 96 ASN A C 1
ATOM 744 O O . ASN A 1 96 ? 1.214 14.406 -1.266 1.00 95.3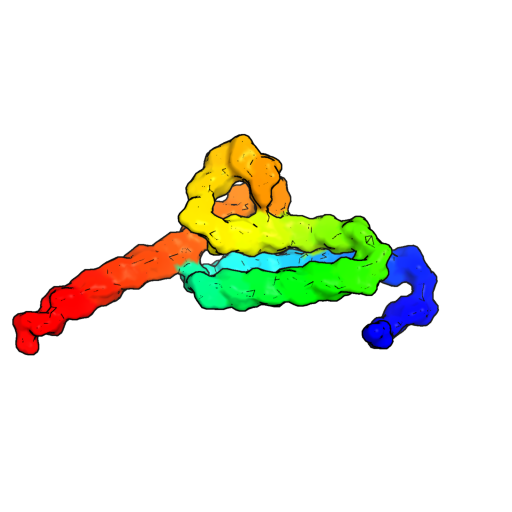1 96 ASN A O 1
ATOM 748 N N . LYS A 1 97 ? 1.152 14.672 -3.499 1.00 95.81 97 LYS A N 1
ATOM 749 C CA . LYS A 1 97 ? -0.309 14.712 -3.612 1.00 95.81 97 LYS A CA 1
ATOM 750 C C . LYS A 1 97 ? -0.970 13.329 -3.592 1.00 95.81 97 LYS A C 1
ATOM 752 O O . LYS A 1 97 ? -2.028 13.192 -2.988 1.00 95.81 97 LYS A O 1
ATOM 757 N N . LYS A 1 98 ? -0.411 12.344 -4.300 1.00 95.62 98 LYS A N 1
ATOM 758 C CA . LYS A 1 98 ? -1.028 11.019 -4.515 1.00 95.62 98 LYS A CA 1
ATOM 759 C C . LYS A 1 98 ? -0.387 9.904 -3.688 1.00 95.62 98 LYS A C 1
ATOM 761 O O . LYS A 1 98 ? -1.074 8.976 -3.287 1.00 95.62 98 LYS A O 1
ATOM 766 N N . TYR A 1 99 ? 0.919 9.997 -3.458 1.00 97.31 99 TYR A N 1
ATOM 767 C CA . TYR A 1 99 ? 1.763 8.925 -2.924 1.00 97.31 99 TYR A CA 1
ATOM 768 C C . TYR A 1 99 ? 2.614 9.406 -1.736 1.00 97.31 99 TYR A C 1
ATOM 770 O O . TYR A 1 99 ? 3.701 8.886 -1.488 1.00 97.31 99 TYR A O 1
ATOM 778 N N . GLY A 1 100 ? 2.158 10.440 -1.019 1.00 96.81 100 GLY A N 1
ATOM 779 C CA . GLY A 1 100 ? 2.921 11.101 0.043 1.00 96.81 100 GLY A CA 1
ATOM 780 C C . GLY A 1 100 ? 3.204 10.208 1.254 1.00 96.81 100 GLY A C 1
ATOM 781 O O . GLY A 1 100 ? 4.094 10.519 2.042 1.00 96.81 100 GLY A O 1
ATOM 782 N N . ARG A 1 101 ? 2.466 9.103 1.393 1.00 97.62 101 ARG A N 1
ATOM 783 C CA . ARG A 1 101 ? 2.641 8.090 2.441 1.00 97.62 101 ARG A CA 1
ATOM 784 C C . ARG A 1 101 ? 3.566 6.956 2.029 1.00 97.62 101 ARG A C 1
ATOM 786 O O . ARG A 1 101 ? 4.039 6.244 2.900 1.00 97.62 101 ARG A O 1
ATOM 793 N N . VAL A 1 102 ? 3.829 6.790 0.734 1.00 97.69 102 VAL A N 1
ATOM 794 C CA . VAL A 1 102 ? 4.731 5.748 0.239 1.00 97.69 102 VAL A CA 1
ATOM 795 C C . VAL A 1 102 ? 6.167 6.130 0.578 1.00 97.69 102 VAL A C 1
ATOM 797 O O . VAL A 1 102 ? 6.644 7.212 0.196 1.00 97.69 102 VAL A O 1
ATOM 800 N N . ASP A 1 103 ? 6.872 5.226 1.254 1.00 96.75 103 ASP A N 1
ATOM 801 C CA . ASP A 1 103 ? 8.284 5.407 1.558 1.00 96.75 103 ASP A CA 1
ATOM 802 C C . ASP A 1 103 ? 9.117 5.695 0.289 1.00 96.75 103 ASP A C 1
ATOM 804 O O . ASP A 1 103 ? 8.935 5.107 -0.785 1.00 96.75 103 ASP A O 1
ATOM 808 N N . ALA A 1 104 ? 10.033 6.658 0.414 1.00 95.06 104 ALA A N 1
ATOM 809 C CA . ALA A 1 104 ? 10.809 7.181 -0.708 1.00 95.06 104 ALA A CA 1
ATOM 810 C C . ALA A 1 104 ? 11.794 6.154 -1.291 1.00 95.06 104 ALA A C 1
ATOM 812 O O . ALA A 1 104 ? 12.167 6.270 -2.459 1.00 95.06 104 ALA A O 1
ATOM 813 N N . MET A 1 105 ? 12.214 5.168 -0.494 1.00 94.75 105 MET A N 1
ATOM 814 C CA . MET A 1 105 ? 13.109 4.091 -0.915 1.00 94.75 105 MET A CA 1
ATOM 815 C C . MET A 1 105 ? 12.324 2.895 -1.463 1.00 94.75 105 MET A C 1
ATOM 817 O O . MET A 1 105 ? 12.759 2.270 -2.430 1.00 94.75 105 MET A O 1
ATOM 821 N N . ASN A 1 106 ? 11.152 2.603 -0.898 1.00 95.94 106 ASN A N 1
ATOM 822 C CA . ASN A 1 106 ? 10.315 1.474 -1.303 1.00 95.94 106 ASN A CA 1
ATOM 823 C C . ASN A 1 106 ? 9.639 1.689 -2.662 1.00 95.94 106 ASN A C 1
ATOM 825 O O . ASN A 1 106 ? 9.592 0.759 -3.471 1.00 95.94 106 ASN A O 1
ATOM 829 N N . GLY A 1 107 ? 9.154 2.904 -2.944 1.00 96.00 107 GLY A N 1
ATOM 830 C CA . GLY A 1 107 ? 8.481 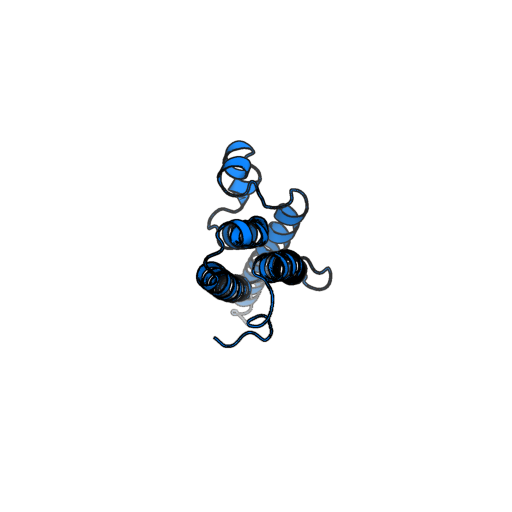3.223 -4.209 1.00 96.00 107 GLY A CA 1
ATOM 831 C C . GLY A 1 107 ? 9.296 2.821 -5.450 1.00 96.00 107 GLY A C 1
ATOM 832 O O . GLY A 1 107 ? 8.814 2.015 -6.250 1.00 96.00 107 GLY A O 1
ATOM 833 N N . PRO A 1 108 ? 10.556 3.276 -5.600 1.00 96.56 108 PRO A N 1
ATOM 834 C CA . PRO A 1 108 ? 11.399 2.916 -6.739 1.00 96.56 108 PRO A CA 1
ATOM 835 C C . PRO A 1 108 ? 11.680 1.411 -6.844 1.00 96.56 108 PRO A C 1
ATOM 837 O O . PRO A 1 108 ? 11.698 0.875 -7.950 1.00 96.56 108 PRO A O 1
ATOM 840 N N . ILE A 1 109 ? 11.845 0.710 -5.714 1.00 96.94 109 ILE A N 1
ATOM 841 C CA . ILE A 1 109 ? 12.062 -0.748 -5.694 1.00 96.94 109 ILE A CA 1
ATOM 842 C C . ILE A 1 109 ? 10.853 -1.481 -6.289 1.00 96.94 109 ILE A C 1
ATOM 844 O O . ILE A 1 109 ? 11.009 -2.415 -7.078 1.00 96.94 109 ILE A O 1
ATOM 848 N N . LEU A 1 110 ? 9.638 -1.068 -5.924 1.00 96.44 110 LEU A N 1
ATOM 849 C CA . LEU A 1 110 ? 8.404 -1.676 -6.426 1.00 96.44 110 LEU A CA 1
ATOM 850 C C . LEU A 1 110 ? 8.214 -1.416 -7.920 1.00 96.44 110 LEU A C 1
ATOM 852 O O . LEU A 1 110 ? 7.924 -2.355 -8.668 1.00 96.44 110 LEU A O 1
ATOM 856 N N . ILE A 1 111 ? 8.440 -0.172 -8.354 1.00 95.81 111 ILE A N 1
ATOM 857 C CA . ILE A 1 111 ? 8.377 0.221 -9.768 1.00 95.81 111 ILE A CA 1
ATOM 858 C C . ILE A 1 111 ? 9.368 -0.611 -10.584 1.00 95.81 111 ILE A C 1
ATOM 860 O O . ILE A 1 111 ? 8.998 -1.182 -11.608 1.00 95.81 111 ILE A O 1
ATOM 864 N N . GLU A 1 112 ? 10.602 -0.774 -10.102 1.00 95.31 112 GLU A N 1
ATOM 865 C CA . GLU A 1 112 ? 11.617 -1.575 -10.783 1.00 95.31 112 GLU A CA 1
ATOM 866 C C . GLU A 1 112 ? 11.196 -3.049 -10.914 1.00 95.31 112 GLU A C 1
ATOM 868 O O . GLU A 1 112 ? 11.282 -3.638 -11.997 1.00 95.31 112 GLU A O 1
ATOM 873 N N . LYS A 1 113 ? 10.702 -3.664 -9.832 1.00 95.50 113 LYS A N 1
ATOM 874 C CA . LYS A 1 113 ? 10.227 -5.059 -9.856 1.00 95.50 113 LYS A CA 1
ATOM 875 C C . LYS A 1 113 ? 9.057 -5.260 -10.819 1.00 95.50 113 LYS A C 1
ATOM 877 O O . LYS A 1 113 ? 8.954 -6.331 -11.426 1.00 95.50 113 LYS A O 1
ATOM 882 N N . TYR A 1 114 ? 8.195 -4.258 -10.960 1.00 92.38 114 TYR A N 1
ATOM 883 C CA . TYR A 1 114 ? 7.079 -4.274 -11.899 1.00 92.38 114 TYR A CA 1
ATOM 884 C C . TYR A 1 114 ? 7.553 -4.076 -13.348 1.00 92.38 114 TYR A C 1
ATOM 886 O O . TYR A 1 114 ? 7.215 -4.869 -14.227 1.00 92.38 114 TYR A O 1
ATOM 894 N N . ALA A 1 115 ? 8.443 -3.112 -13.600 1.00 91.12 115 ALA A N 1
ATOM 895 C CA . A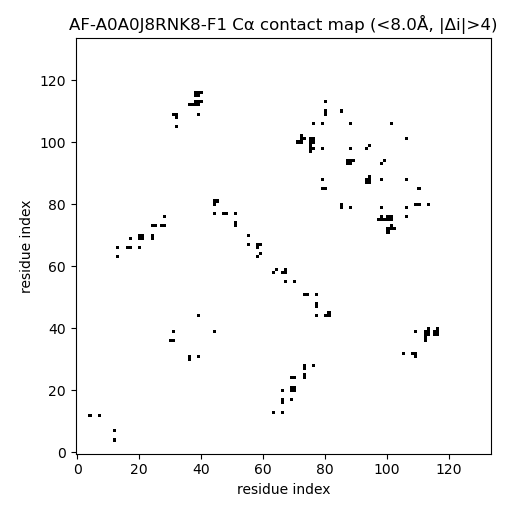LA A 1 115 ? 9.038 -2.868 -14.916 1.00 91.12 115 ALA A CA 1
ATOM 896 C C . ALA A 1 115 ? 9.809 -4.091 -15.452 1.00 91.12 115 ALA A C 1
ATOM 898 O O . ALA A 1 115 ? 9.694 -4.447 -16.630 1.00 91.12 115 ALA A O 1
ATOM 899 N N . ARG A 1 116 ? 10.536 -4.805 -14.577 1.00 92.75 116 ARG A N 1
ATOM 900 C CA . ARG A 1 116 ? 11.244 -6.053 -14.924 1.00 92.75 116 ARG A CA 1
ATOM 901 C C . ARG A 1 116 ? 10.316 -7.124 -15.503 1.00 92.75 116 ARG A C 1
ATOM 903 O O . ARG A 1 116 ? 10.755 -7.892 -16.359 1.00 92.75 116 ARG A O 1
ATOM 910 N N . PHE A 1 117 ? 9.056 -7.202 -15.064 1.00 90.38 117 PHE A N 1
ATOM 911 C CA . PHE A 1 117 ? 8.093 -8.157 -15.620 1.00 90.38 117 PHE A CA 1
ATOM 912 C C . PHE A 1 117 ? 7.802 -7.866 -17.098 1.00 90.38 117 PHE A C 1
ATOM 914 O O . PHE A 1 117 ? 7.905 -8.771 -17.926 1.00 90.38 117 PHE A O 1
ATOM 921 N N . TYR A 1 118 ? 7.522 -6.610 -17.449 1.00 86.38 118 TYR A N 1
ATOM 922 C CA . TYR A 1 118 ? 7.231 -6.218 -18.831 1.00 86.38 118 TYR A CA 1
ATOM 923 C C . TYR A 1 118 ? 8.448 -6.321 -19.754 1.00 86.38 118 TYR A C 1
ATOM 925 O O . TYR A 1 118 ? 8.316 -6.789 -20.885 1.00 86.38 118 TYR A O 1
ATOM 933 N N . GLY A 1 119 ? 9.642 -5.962 -19.267 1.00 85.38 119 GLY A N 1
ATOM 934 C CA . GLY A 1 119 ? 10.877 -6.098 -20.047 1.00 85.38 119 GLY A CA 1
ATOM 935 C C . GLY A 1 119 ? 11.159 -7.546 -20.470 1.00 85.38 119 GLY A C 1
ATOM 936 O O . GLY A 1 119 ? 11.567 -7.805 -21.601 1.00 85.38 119 GLY A O 1
ATOM 937 N N . LEU A 1 120 ? 10.872 -8.513 -19.593 1.00 77.44 120 LEU A N 1
ATOM 938 C CA . LEU A 1 120 ? 11.020 -9.936 -19.908 1.00 77.44 120 LEU A CA 1
ATOM 939 C C . LEU A 1 120 ? 9.960 -10.443 -20.889 1.00 77.44 120 LEU A C 1
ATOM 941 O O . LEU A 1 120 ? 10.296 -11.207 -21.790 1.00 77.44 120 LEU A O 1
ATOM 945 N N . GLN A 1 121 ? 8.709 -9.994 -20.752 1.00 75.12 121 GLN A N 1
ATOM 946 C CA . GLN A 1 121 ? 7.649 -10.332 -21.707 1.00 75.12 121 GLN A CA 1
ATOM 947 C C . GLN A 1 121 ? 7.991 -9.843 -23.118 1.00 75.12 121 GLN A C 1
ATOM 949 O O . GLN A 1 121 ? 7.804 -10.569 -24.092 1.00 75.12 121 GLN A O 1
ATOM 954 N N . ALA A 1 122 ? 8.553 -8.635 -23.237 1.00 76.94 122 ALA A N 1
ATOM 955 C CA . ALA A 1 122 ? 9.016 -8.111 -24.517 1.00 76.94 122 ALA A CA 1
ATOM 956 C C . ALA A 1 122 ? 10.098 -9.009 -25.140 1.00 76.94 122 ALA A C 1
ATOM 958 O O . ALA A 1 122 ? 10.002 -9.359 -26.315 1.00 76.94 122 ALA A O 1
ATOM 959 N N . HIS A 1 123 ? 11.080 -9.449 -24.346 1.00 75.19 123 HIS A N 1
ATOM 960 C CA . HIS A 1 123 ? 12.124 -10.360 -24.816 1.00 75.19 123 HIS A CA 1
ATOM 961 C C . HIS A 1 123 ? 11.568 -11.732 -25.244 1.00 75.19 123 HIS A C 1
ATOM 963 O O . HIS A 1 123 ? 11.928 -12.228 -26.309 1.00 75.19 123 HIS A O 1
ATOM 969 N N . GLU A 1 124 ? 10.663 -12.339 -24.466 1.00 72.69 124 GLU A N 1
ATOM 970 C CA . GLU A 1 124 ? 10.018 -13.611 -24.835 1.00 72.69 124 GLU A CA 1
ATOM 971 C C . GLU A 1 124 ? 9.179 -13.514 -26.116 1.00 72.69 124 GLU A C 1
ATOM 973 O O . GLU A 1 124 ? 9.130 -14.457 -26.907 1.00 72.69 124 GLU A O 1
ATOM 978 N N . ASN A 1 125 ? 8.506 -12.386 -26.334 1.00 75.06 125 ASN A N 1
ATOM 979 C CA . ASN A 1 125 ? 7.712 -12.178 -27.541 1.00 75.06 125 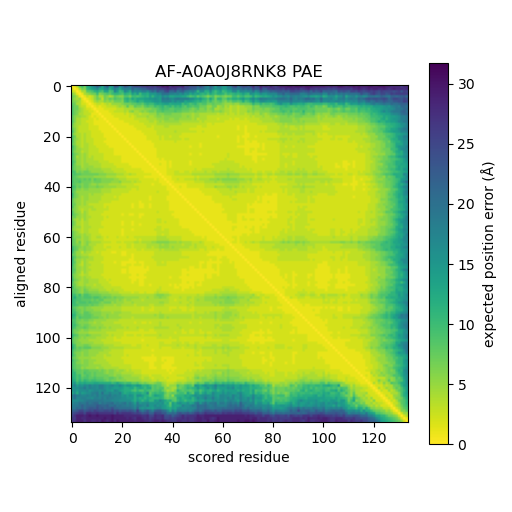ASN A CA 1
ATOM 980 C C . ASN A 1 125 ? 8.600 -12.049 -28.788 1.00 75.06 125 ASN A C 1
ATOM 982 O O . ASN A 1 125 ? 8.234 -12.561 -29.846 1.00 75.06 125 ASN A O 1
ATOM 986 N N . ILE A 1 126 ? 9.780 -11.430 -28.657 1.00 76.50 126 ILE A N 1
ATOM 987 C CA . ILE A 1 126 ? 10.773 -11.331 -29.737 1.00 76.50 126 ILE A CA 1
ATOM 988 C C . ILE A 1 126 ? 11.364 -12.709 -30.070 1.00 76.50 126 ILE A C 1
ATOM 990 O O . ILE A 1 126 ? 11.494 -13.049 -31.241 1.00 76.50 126 ILE A O 1
ATOM 994 N N . THR A 1 127 ? 11.698 -13.537 -29.077 1.00 75.31 127 THR A N 1
ATOM 995 C CA . THR A 1 127 ? 12.271 -14.870 -29.346 1.00 75.31 127 THR A CA 1
ATOM 996 C C . THR A 1 127 ? 11.260 -15.844 -29.953 1.00 75.31 127 THR A C 1
ATOM 998 O O . THR A 1 127 ? 11.625 -16.683 -30.774 1.00 75.31 127 THR A O 1
ATOM 1001 N N . LYS A 1 128 ? 9.974 -15.731 -29.598 1.00 71.81 128 LYS A N 1
ATOM 1002 C CA . LYS A 1 128 ? 8.901 -16.538 -30.204 1.00 71.81 128 LYS A CA 1
ATOM 1003 C C . LYS A 1 128 ? 8.572 -16.112 -31.638 1.00 71.81 128 LYS A C 1
ATOM 1005 O O . LYS A 1 128 ? 8.157 -16.962 -32.422 1.00 71.81 128 LYS A O 1
ATOM 1010 N N . SER A 1 129 ? 8.737 -14.834 -31.990 1.00 69.50 129 SER A N 1
ATOM 1011 C CA . SER A 1 129 ? 8.490 -14.361 -33.358 1.00 69.50 129 SER A CA 1
ATOM 1012 C C . SER A 1 129 ? 9.611 -14.739 -34.328 1.00 69.50 129 SER A C 1
ATOM 1014 O O . SER A 1 129 ? 9.324 -15.006 -35.489 1.00 69.50 129 SER A O 1
ATOM 1016 N N . THR A 1 130 ? 10.860 -14.836 -33.862 1.00 68.44 130 THR A N 1
ATOM 1017 C CA . THR A 1 130 ? 12.014 -15.229 -34.693 1.00 68.44 130 THR A CA 1
ATOM 1018 C C . THR A 1 130 ? 12.185 -16.743 -34.854 1.00 68.44 130 THR A C 1
ATOM 1020 O O . THR A 1 130 ? 12.896 -17.182 -35.751 1.00 68.44 130 THR A O 1
ATOM 1023 N N . GLY A 1 131 ? 11.528 -17.555 -34.020 1.00 59.59 131 GLY A N 1
ATOM 1024 C CA . GLY A 1 131 ? 11.597 -19.022 -34.060 1.00 59.59 131 GLY A CA 1
ATOM 1025 C C . GLY A 1 131 ? 10.540 -19.721 -34.924 1.00 59.59 131 GLY A C 1
ATOM 1026 O O . GLY A 1 131 ? 10.400 -20.935 -34.809 1.00 59.59 131 GLY A O 1
ATOM 1027 N N . LYS A 1 132 ? 9.758 -18.991 -35.736 1.00 56.06 132 LYS A N 1
ATOM 1028 C CA . LYS A 1 132 ? 8.645 -19.556 -36.529 1.00 56.06 132 LYS A CA 1
ATOM 1029 C C . LYS A 1 132 ? 8.961 -19.811 -38.015 1.00 56.06 132 LYS A C 1
ATOM 1031 O O . LYS A 1 132 ? 8.068 -20.251 -38.731 1.00 56.06 132 LYS A O 1
ATOM 1036 N N . ASP A 1 133 ? 10.212 -19.610 -38.435 1.00 52.09 133 ASP A N 1
ATOM 1037 C CA . ASP A 1 133 ? 10.677 -19.778 -39.824 1.00 52.09 133 ASP A CA 1
ATOM 1038 C C . ASP A 1 133 ? 11.696 -20.934 -39.980 1.00 52.09 133 ASP A C 1
ATOM 1040 O O . ASP A 1 133 ? 12.735 -20.776 -40.624 1.00 52.09 133 ASP A O 1
ATOM 1044 N N . GLY A 1 134 ? 11.426 -22.097 -39.373 1.00 45.19 134 GLY A N 1
ATOM 1045 C CA . GLY A 1 134 ? 12.257 -23.307 -39.488 1.00 45.19 134 GLY A CA 1
ATOM 1046 C C . GLY A 1 134 ? 11.440 -24.570 -39.689 1.00 45.19 134 GLY A C 1
ATOM 1047 O O . GLY A 1 134 ? 10.575 -24.832 -38.824 1.00 45.19 134 GLY A O 1
#

pLDDT: mean 90.39, std 11.18, range [45.19, 98.19]

Nearest PDB structures (foldseek):
  6dg6-assembly4_D  TM=4.210E-01  e=8.871E+00  synthetic construct

InterPro domains:
  IPR007225 Exocyst complex component EXOC6/Sec15 [PTHR12702] (3-117)
  IPR042044 EXOC6/PINT-1/Sec15/Tip20, C-terminal, domain 2 [G3DSA:1.20.58.670] (1-90)
  IPR046361 Exocyst complex subunit EXOC6/Sec15, C-terminal [PF04091] (1-113)

Mean predicted aligned error: 5.81 Å

Secondary structure (DSSP, 8-state):
---GGGGS-HHHHHHHHHHHHHHHHHHHHHHHH-TT-----HHHHHHHHHHHHHHHHHHHTTT-GGGGGGGHHHHHHHHHHH-S-GGGGTSHHHHHHHSTTS-TTHHHHHHHHHHHHHHHHHHHHHHHHHTS--

Solvent-accessible surface area (backbone atoms only — not comparable to full-atom values): 7643 Å² total; per-residue (Å²): 134,90,57,90,58,72,84,48,58,68,70,60,42,51,53,52,47,44,54,52,44,36,51,50,34,53,56,58,54,42,55,75,66,31,86,84,49,70,56,42,50,72,69,57,50,54,50,52,44,50,54,51,50,53,53,48,54,53,48,61,70,68,74,48,76,75,57,53,64,44,38,45,38,48,53,28,43,44,49,48,72,68,40,96,59,57,69,48,62,76,38,66,69,51,15,58,73,68,34,61,58,35,53,84,71,55,52,60,55,50,52,48,21,37,51,51,39,56,57,48,52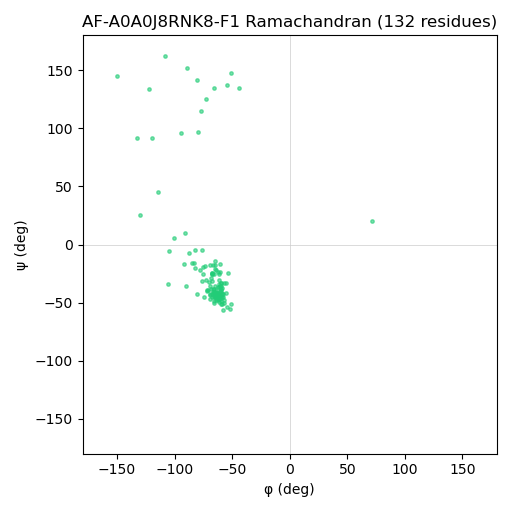,54,51,53,53,53,57,60,65,71,65,73,84,123

Organism: NCBI:txid396776